Protein AF-A0A388TD09-F1 (afdb_monomer_lite)

Radius of gyration: 22.36 Å; chains: 1; bounding box: 53×30×50 Å

Organism: Termititenax aidoneus (NCBI:txid2218524)

Foldseek 3Di:
DDPDPVVCVVVVVDDDDPVVLVVVCVVVVHDSVVVVDDPVCPVVPPPPDPPPPDDPVVVVVVVVVVVVVVVVVVVVD

Secondary structure (DSSP, 8-state):
--S-HHHHHHTTSSPPPHHHHHHHHHHHTS-GGGGG--GGGGG-TTSS----SS-HHHHHHHHHHHHHHHHHHHHT-

Structure (mmCIF, N/CA/C/O backbone):
data_AF-A0A388TD09-F1
#
_entry.id   AF-A0A388TD09-F1
#
loop_
_atom_site.group_PDB
_atom_site.id
_atom_site.type_symbol
_atom_site.label_atom_id
_atom_site.label_alt_id
_atom_site.label_comp_id
_atom_site.label_asym_id
_atom_site.label_entity_id
_atom_site.label_seq_id
_atom_site.pdbx_PDB_ins_code
_atom_site.Cartn_x
_atom_site.Cartn_y
_atom_site.Cartn_z
_atom_site.occupancy
_atom_site.B_iso_or_equiv
_atom_site.auth_seq_id
_atom_site.auth_comp_id
_atom_site.auth_asym_id
_atom_site.auth_atom_id
_atom_site.pdbx_PDB_model_num
ATOM 1 N N . MET A 1 1 ? 18.820 -14.353 -10.170 1.00 50.59 1 MET A N 1
ATOM 2 C CA . MET A 1 1 ? 17.608 -13.508 -10.252 1.00 50.59 1 MET A CA 1
ATOM 3 C C . MET A 1 1 ? 17.759 -12.624 -11.482 1.00 50.59 1 MET A C 1
ATOM 5 O O . MET A 1 1 ? 18.774 -11.950 -11.584 1.00 50.59 1 MET A O 1
ATOM 9 N N . GLY A 1 2 ? 16.875 -12.755 -12.474 1.00 51.81 2 GLY A N 1
ATOM 10 C CA . GLY A 1 2 ? 17.048 -12.139 -13.798 1.00 51.81 2 GLY A CA 1
ATOM 11 C C . GLY A 1 2 ? 16.920 -10.611 -13.794 1.00 51.81 2 GLY A C 1
ATOM 12 O O . GLY A 1 2 ? 16.252 -10.046 -12.938 1.00 51.81 2 GLY A O 1
ATOM 13 N N . LEU A 1 3 ? 17.535 -9.961 -14.786 1.00 66.06 3 LEU A N 1
ATOM 14 C CA . LEU A 1 3 ? 17.542 -8.506 -15.034 1.00 66.06 3 LEU A CA 1
ATOM 15 C C . LEU A 1 3 ? 16.182 -7.961 -15.527 1.00 66.06 3 LEU A C 1
ATOM 17 O O . LEU A 1 3 ? 16.125 -7.128 -16.431 1.00 66.06 3 LEU A O 1
ATOM 21 N N . ASN A 1 4 ? 15.064 -8.463 -15.004 1.00 86.62 4 ASN A N 1
ATOM 22 C CA . ASN A 1 4 ? 13.745 -7.971 -15.389 1.00 86.62 4 ASN A CA 1
ATOM 23 C C . ASN A 1 4 ? 13.323 -6.790 -14.499 1.00 86.62 4 ASN A C 1
ATOM 25 O O . ASN A 1 4 ? 13.827 -6.576 -13.397 1.00 86.62 4 ASN A O 1
ATOM 29 N N . TYR A 1 5 ? 12.395 -5.984 -15.010 1.00 88.56 5 TYR A N 1
ATOM 30 C CA . TYR A 1 5 ? 11.989 -4.744 -14.354 1.00 88.56 5 TYR A CA 1
ATOM 31 C C . TYR A 1 5 ? 11.384 -4.965 -12.954 1.00 88.56 5 TYR A C 1
ATOM 33 O O . TYR A 1 5 ? 11.593 -4.130 -12.080 1.00 88.56 5 TYR A O 1
ATOM 41 N N . ILE A 1 6 ? 10.706 -6.099 -12.719 1.00 91.38 6 ILE A N 1
ATOM 42 C CA . ILE A 1 6 ? 10.178 -6.451 -11.392 1.00 91.38 6 ILE A CA 1
ATOM 43 C C . ILE A 1 6 ? 11.297 -6.812 -10.408 1.00 91.38 6 ILE A C 1
ATOM 45 O O . ILE A 1 6 ? 11.285 -6.330 -9.282 1.00 91.38 6 ILE A O 1
ATOM 49 N N . GLY A 1 7 ? 12.330 -7.536 -10.848 1.00 92.00 7 GLY A N 1
ATOM 50 C CA . GLY A 1 7 ? 13.488 -7.859 -10.015 1.00 92.00 7 GLY A CA 1
ATOM 51 C C . GLY A 1 7 ? 14.271 -6.613 -9.598 1.00 92.00 7 GLY A C 1
ATOM 52 O O . GLY A 1 7 ? 14.751 -6.526 -8.471 1.00 92.00 7 GLY A O 1
ATOM 53 N N . GLU A 1 8 ? 14.361 -5.599 -10.461 1.00 93.31 8 GLU A N 1
ATOM 54 C CA . GLU A 1 8 ? 14.950 -4.303 -10.093 1.00 93.31 8 GLU A CA 1
ATOM 55 C C . GLU A 1 8 ? 14.117 -3.562 -9.024 1.00 93.31 8 GLU A C 1
ATOM 57 O O . GLU A 1 8 ? 14.690 -2.844 -8.203 1.00 93.31 8 GLU A O 1
ATOM 62 N N . ILE A 1 9 ? 12.791 -3.754 -8.997 1.00 92.75 9 ILE A N 1
ATOM 63 C CA . ILE A 1 9 ? 11.900 -3.210 -7.956 1.00 92.75 9 ILE A CA 1
ATOM 64 C C . ILE A 1 9 ? 12.076 -3.970 -6.638 1.00 92.75 9 ILE A C 1
ATOM 66 O O . ILE A 1 9 ? 12.296 -3.350 -5.601 1.00 92.75 9 ILE A O 1
ATOM 70 N N . GLU A 1 10 ? 12.040 -5.302 -6.674 1.00 90.19 10 GLU A N 1
ATOM 71 C CA . GLU A 1 10 ? 12.175 -6.166 -5.489 1.00 90.19 10 GLU A CA 1
ATOM 72 C C . GLU A 1 10 ? 13.513 -5.964 -4.763 1.00 90.19 10 GLU A C 1
ATOM 74 O O . GLU A 1 10 ? 13.575 -6.021 -3.538 1.00 90.19 10 GLU A O 1
ATOM 79 N N . ASN A 1 11 ? 14.582 -5.670 -5.511 1.00 90.19 11 ASN A N 1
ATOM 80 C CA . ASN A 1 11 ? 15.904 -5.372 -4.955 1.00 90.19 11 ASN A CA 1
ATOM 81 C C . ASN A 1 11 ? 16.101 -3.888 -4.584 1.00 90.19 11 ASN A C 1
ATOM 83 O O . ASN A 1 11 ? 17.218 -3.484 -4.262 1.00 90.19 11 ASN A O 1
ATOM 87 N N . GLY A 1 12 ? 15.060 -3.053 -4.681 1.00 88.50 12 GLY A N 1
ATOM 88 C CA . GLY A 1 12 ? 15.111 -1.633 -4.318 1.00 88.50 12 GLY A CA 1
ATOM 89 C C . GLY A 1 12 ? 15.944 -0.747 -5.253 1.00 88.50 12 GLY A C 1
ATOM 90 O O . GLY A 1 12 ? 16.229 0.400 -4.916 1.00 88.50 12 GLY A O 1
ATOM 91 N N . ARG A 1 13 ? 16.340 -1.245 -6.431 1.00 91.69 13 ARG A N 1
ATOM 92 C CA . ARG A 1 13 ? 17.128 -0.488 -7.423 1.00 91.69 13 ARG A CA 1
ATOM 93 C C . ARG A 1 13 ? 16.275 0.495 -8.213 1.00 91.69 13 ARG A C 1
ATOM 95 O O . ARG A 1 13 ? 16.775 1.516 -8.682 1.00 91.69 13 ARG A O 1
ATOM 102 N N . LYS A 1 14 ? 14.985 0.191 -8.367 1.00 93.19 14 LYS A N 1
ATOM 103 C CA . LYS A 1 14 ? 13.993 1.070 -8.988 1.00 93.19 14 LYS A CA 1
ATOM 104 C C . LYS A 1 14 ? 12.773 1.200 -8.100 1.00 93.19 14 LYS A C 1
ATOM 106 O O . LYS A 1 14 ? 12.278 0.215 -7.568 1.00 93.19 14 LYS A O 1
ATOM 111 N N . PHE A 1 15 ? 12.249 2.417 -8.013 1.00 92.94 15 PHE A N 1
ATOM 112 C CA . PHE A 1 15 ? 10.977 2.665 -7.355 1.00 92.94 15 PHE A CA 1
ATOM 113 C C . PHE A 1 15 ? 9.868 2.823 -8.410 1.00 92.94 15 PHE A C 1
ATOM 115 O O . PHE A 1 15 ? 10.022 3.632 -9.331 1.00 92.94 15 PHE A O 1
ATOM 122 N N . PRO A 1 16 ? 8.776 2.046 -8.332 1.00 93.75 16 PRO A N 1
ATOM 123 C CA . PRO A 1 16 ? 7.675 2.125 -9.286 1.00 93.75 16 PRO A CA 1
ATOM 124 C C . PRO A 1 16 ? 6.856 3.416 -9.124 1.00 93.75 16 PRO A C 1
ATOM 126 O O . PRO A 1 16 ? 6.797 4.009 -8.049 1.00 93.75 16 PRO A O 1
ATOM 129 N N . SER A 1 17 ? 6.172 3.847 -10.190 1.00 95.81 17 SER A N 1
ATOM 130 C CA . SER A 1 17 ? 5.180 4.927 -10.088 1.00 95.81 17 SER A CA 1
ATOM 131 C C . SER A 1 17 ? 3.932 4.467 -9.326 1.00 95.81 17 SER A C 1
ATOM 133 O O . SER A 1 17 ? 3.653 3.273 -9.235 1.00 95.81 17 SER A O 1
ATOM 135 N N . VAL A 1 18 ? 3.116 5.411 -8.845 1.00 95.69 18 VAL A N 1
ATOM 136 C CA . VAL A 1 18 ? 1.850 5.103 -8.145 1.00 95.69 18 VAL A CA 1
ATOM 137 C C . VAL A 1 18 ? 0.909 4.250 -9.002 1.00 95.69 18 VAL A C 1
ATOM 139 O O . VAL A 1 18 ? 0.312 3.298 -8.509 1.00 95.69 18 VAL A O 1
ATOM 142 N N . GLN A 1 19 ? 0.814 4.536 -10.304 1.00 97.12 19 GLN A N 1
ATOM 143 C CA . GLN A 1 19 ? -0.029 3.750 -11.214 1.00 97.12 19 GLN A CA 1
ATOM 144 C C . GLN A 1 19 ? 0.471 2.309 -11.345 1.00 97.12 19 GLN A C 1
ATOM 146 O O . GLN A 1 19 ? -0.324 1.382 -11.474 1.00 97.12 19 GLN A O 1
ATOM 151 N N . LEU A 1 20 ? 1.789 2.114 -11.330 1.00 95.50 20 LEU A N 1
ATOM 152 C CA . LEU A 1 20 ? 2.388 0.790 -11.396 1.00 95.50 20 LEU A CA 1
ATOM 153 C C . LEU A 1 20 ? 2.229 0.032 -10.073 1.00 95.50 20 LEU A C 1
ATOM 155 O O . LEU A 1 20 ? 1.924 -1.154 -10.106 1.00 95.50 20 LEU A O 1
ATOM 159 N N . ILE A 1 21 ? 2.360 0.713 -8.931 1.00 96.44 21 ILE A N 1
ATOM 160 C CA . ILE A 1 21 ? 2.063 0.153 -7.604 1.00 96.44 21 ILE A CA 1
ATOM 161 C C . ILE A 1 21 ? 0.630 -0.389 -7.570 1.00 96.44 21 ILE A C 1
ATOM 163 O O . ILE A 1 21 ? 0.425 -1.527 -7.156 1.00 96.44 21 ILE A O 1
ATOM 167 N N . GLN A 1 22 ? -0.344 0.385 -8.064 1.00 97.44 22 GLN A N 1
ATOM 168 C CA . GLN A 1 22 ? -1.737 -0.060 -8.140 1.00 97.44 22 GLN A CA 1
ATOM 169 C C . GLN A 1 22 ? -1.881 -1.312 -9.012 1.00 97.44 22 GLN A C 1
ATOM 171 O O . GLN A 1 22 ? -2.447 -2.299 -8.563 1.00 97.44 22 GLN A O 1
ATOM 176 N N . LYS A 1 23 ? -1.290 -1.320 -10.214 1.00 97.31 23 LYS A N 1
ATOM 17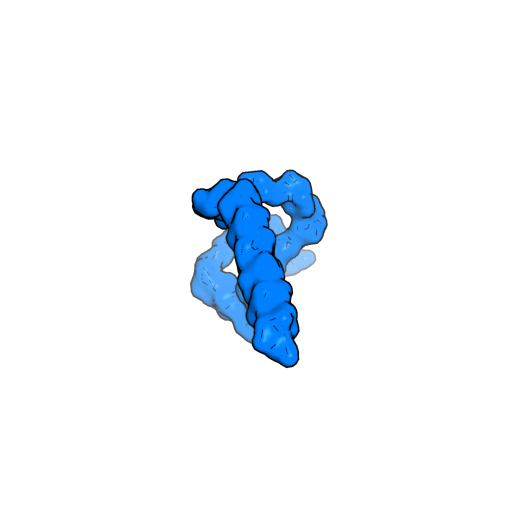7 C CA . LYS A 1 23 ? -1.333 -2.491 -11.107 1.00 97.31 23 LYS A CA 1
ATOM 178 C C . LYS A 1 23 ? -0.729 -3.744 -10.473 1.00 97.31 23 LYS A C 1
ATOM 180 O O . LYS A 1 23 ? -1.270 -4.831 -10.647 1.00 97.31 23 LYS A O 1
ATOM 185 N N . ILE A 1 24 ? 0.391 -3.604 -9.764 1.00 95.88 24 ILE A N 1
ATOM 186 C CA . ILE A 1 24 ? 1.028 -4.719 -9.050 1.00 95.88 24 ILE A CA 1
ATOM 187 C C . ILE A 1 24 ? 0.078 -5.247 -7.968 1.00 95.88 24 ILE A C 1
ATOM 189 O O . ILE A 1 24 ? -0.151 -6.451 -7.894 1.00 95.88 24 ILE A O 1
ATOM 193 N N . ALA A 1 25 ? -0.511 -4.353 -7.173 1.00 96.81 25 ALA A N 1
ATOM 194 C CA . ALA A 1 25 ? -1.463 -4.703 -6.125 1.00 96.81 25 ALA A CA 1
ATOM 195 C C . ALA A 1 25 ? -2.719 -5.406 -6.677 1.00 96.81 25 ALA A C 1
ATOM 197 O O . ALA A 1 25 ? -3.144 -6.414 -6.115 1.00 96.81 25 ALA A O 1
ATOM 198 N N . ASP A 1 26 ? -3.253 -4.932 -7.808 1.00 98.00 26 ASP A N 1
ATOM 199 C CA . ASP A 1 26 ? -4.424 -5.509 -8.480 1.00 98.00 26 ASP A CA 1
ATOM 200 C C . ASP A 1 26 ? -4.157 -6.948 -8.944 1.00 98.00 26 ASP A C 1
ATOM 202 O O . ASP A 1 26 ? -4.968 -7.842 -8.702 1.00 98.00 26 ASP A O 1
ATOM 206 N N . VAL A 1 27 ? -3.000 -7.190 -9.573 1.00 97.31 27 VAL A N 1
ATOM 207 C CA . VAL A 1 27 ? -2.592 -8.532 -10.028 1.00 97.31 27 VAL A CA 1
ATOM 208 C C . VAL A 1 27 ? -2.395 -9.479 -8.847 1.00 97.31 27 VAL A C 1
ATOM 210 O O . VAL A 1 27 ? -2.777 -10.644 -8.920 1.00 97.31 27 VAL A O 1
ATOM 213 N N . LEU A 1 28 ? -1.821 -8.978 -7.754 1.00 96.00 28 LEU A N 1
ATOM 214 C CA . LEU A 1 28 ? -1.613 -9.744 -6.526 1.00 96.00 28 LEU A CA 1
ATOM 215 C C . LEU A 1 28 ? -2.882 -9.880 -5.671 1.00 96.00 28 LEU A C 1
ATOM 217 O O . LEU A 1 28 ? -2.858 -10.609 -4.684 1.00 96.00 28 LEU A O 1
ATOM 221 N N . GLN A 1 29 ? -3.974 -9.199 -6.035 1.00 97.81 29 GLN A N 1
ATOM 222 C CA . GLN A 1 29 ? -5.235 -9.162 -5.289 1.00 97.81 29 GLN A CA 1
ATOM 223 C C . GLN A 1 29 ? -5.062 -8.743 -3.818 1.00 97.81 29 GLN A C 1
ATOM 225 O O . GLN A 1 29 ? -5.736 -9.254 -2.922 1.00 97.81 29 GLN A O 1
ATOM 230 N N . VAL A 1 30 ? -4.166 -7.787 -3.561 1.00 96.25 30 VAL A N 1
ATOM 231 C CA . VAL A 1 30 ? -3.927 -7.226 -2.225 1.00 96.25 30 VAL A CA 1
ATOM 232 C C . VAL A 1 30 ? -4.142 -5.715 -2.215 1.00 96.25 30 VAL A C 1
ATOM 234 O O . VAL A 1 30 ? -3.928 -5.050 -3.227 1.00 96.25 30 VAL A O 1
ATOM 237 N N . PRO A 1 31 ? -4.509 -5.117 -1.071 1.00 94.88 31 PRO A N 1
ATOM 238 C CA . PRO A 1 31 ? -4.479 -3.670 -0.929 1.00 94.88 31 PRO A CA 1
ATOM 239 C C . PRO A 1 31 ? -3.064 -3.097 -1.171 1.00 94.88 31 PRO A C 1
ATOM 241 O O . PRO A 1 31 ? -2.106 -3.599 -0.578 1.00 94.88 31 PRO A O 1
ATOM 244 N N . PRO A 1 32 ? -2.903 -2.000 -1.944 1.00 93.81 32 PRO A N 1
ATOM 245 C CA . PRO A 1 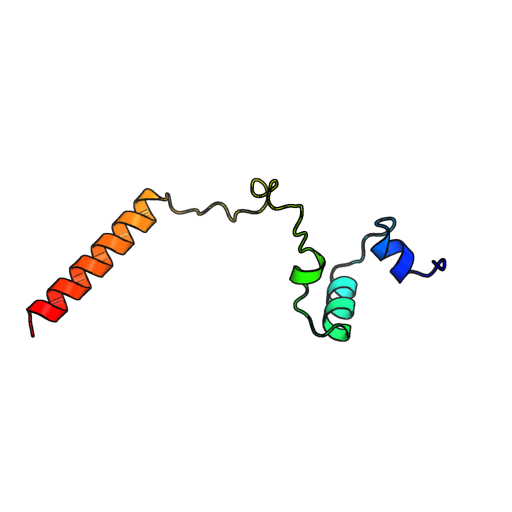32 ? -1.589 -1.439 -2.283 1.00 93.81 32 PRO A CA 1
ATOM 246 C C . PRO A 1 32 ? -0.700 -1.091 -1.084 1.00 93.81 32 PRO A C 1
ATOM 248 O O . PRO A 1 32 ? 0.522 -1.151 -1.178 1.00 93.81 32 PRO A O 1
ATOM 251 N N . HIS A 1 33 ? -1.296 -0.744 0.061 1.00 91.12 33 HIS A N 1
ATOM 252 C CA . HIS A 1 33 ? -0.549 -0.408 1.274 1.00 91.12 33 HIS A CA 1
ATOM 253 C C . HIS A 1 33 ? 0.233 -1.599 1.852 1.00 91.12 33 HIS A C 1
ATOM 255 O O . HIS A 1 33 ? 1.225 -1.383 2.546 1.00 91.12 33 HIS A O 1
ATOM 261 N N . LEU A 1 34 ? -0.168 -2.842 1.554 1.00 91.94 34 LEU A N 1
ATOM 262 C CA . LEU A 1 34 ? 0.550 -4.035 2.010 1.00 91.94 34 LEU A CA 1
ATOM 263 C C . LEU A 1 34 ? 1.906 -4.208 1.315 1.00 91.94 34 LEU A C 1
ATOM 265 O O . LEU A 1 34 ? 2.799 -4.809 1.899 1.00 91.94 34 LEU A O 1
ATOM 269 N N . LEU A 1 35 ? 2.108 -3.613 0.133 1.00 91.75 35 LEU A N 1
ATOM 270 C CA . LEU A 1 35 ? 3.409 -3.613 -0.555 1.00 91.75 35 LEU A CA 1
ATOM 271 C C . LEU A 1 35 ? 4.485 -2.807 0.193 1.00 91.75 35 LEU A C 1
ATOM 273 O O . LEU A 1 35 ? 5.668 -2.918 -0.113 1.00 91.75 35 LEU A O 1
ATOM 277 N N . PHE A 1 36 ? 4.076 -2.001 1.174 1.00 87.62 36 PHE A N 1
ATOM 278 C CA . PHE A 1 36 ? 4.953 -1.188 2.017 1.00 87.62 36 PHE A CA 1
ATOM 279 C C . PHE A 1 36 ? 4.970 -1.673 3.472 1.00 87.62 36 PHE A C 1
ATOM 281 O O . PHE A 1 36 ? 5.511 -0.989 4.343 1.00 87.62 36 PHE A O 1
ATOM 288 N N . TRP A 1 37 ? 4.346 -2.820 3.755 1.00 79.38 37 TRP A N 1
ATOM 289 C CA . TRP A 1 37 ? 4.302 -3.376 5.097 1.00 79.38 37 TRP A CA 1
ATOM 290 C C . TRP A 1 37 ? 5.612 -4.089 5.414 1.00 79.38 37 TRP A C 1
ATOM 292 O O . TRP A 1 37 ? 5.910 -5.148 4.871 1.00 79.38 37 TRP A O 1
ATOM 302 N N . ASP A 1 38 ? 6.385 -3.509 6.322 1.00 73.94 38 ASP 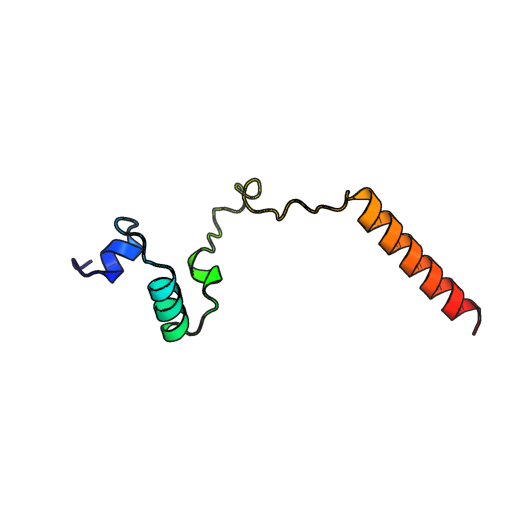A N 1
ATOM 303 C CA . ASP A 1 38 ? 7.607 -4.114 6.828 1.00 73.94 38 ASP A CA 1
ATOM 304 C C . ASP A 1 38 ? 7.432 -4.468 8.315 1.00 73.94 38 ASP A C 1
ATOM 306 O O . ASP A 1 38 ? 7.368 -3.596 9.188 1.00 73.94 38 ASP A O 1
ATOM 310 N N . GLU A 1 39 ? 7.351 -5.772 8.602 1.00 61.53 39 GLU A N 1
ATOM 311 C CA . GLU A 1 39 ? 7.255 -6.329 9.960 1.00 61.53 39 GLU A CA 1
ATOM 312 C C . GLU A 1 39 ? 8.457 -5.947 10.844 1.00 61.53 39 GLU A C 1
ATOM 314 O O . GLU A 1 39 ? 8.319 -5.862 12.070 1.00 61.53 39 GLU A O 1
ATOM 319 N N . GLN A 1 40 ? 9.621 -5.670 10.245 1.00 57.09 40 GLN A N 1
ATOM 320 C CA . GLN A 1 40 ? 10.845 -5.263 10.942 1.00 57.09 40 GLN A CA 1
ATOM 321 C C . GLN A 1 40 ? 10.859 -3.753 11.250 1.00 57.09 40 GLN A C 1
ATOM 323 O O . GLN A 1 40 ? 11.588 -3.296 12.132 1.00 57.09 40 GLN A O 1
ATOM 328 N N . ASN A 1 41 ? 9.965 -2.972 10.633 1.00 53.47 41 ASN A N 1
ATOM 329 C CA . ASN A 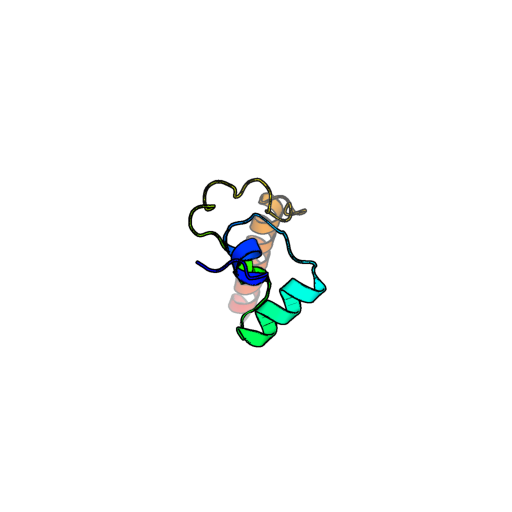1 41 ? 9.804 -1.531 10.849 1.00 53.47 41 ASN A CA 1
ATOM 330 C C . ASN A 1 41 ? 8.871 -1.173 12.026 1.00 53.47 41 ASN A C 1
ATOM 332 O O . ASN A 1 41 ? 8.401 -0.037 12.146 1.00 53.47 41 ASN A O 1
ATOM 336 N N . LYS A 1 42 ? 8.644 -2.094 12.975 1.00 53.16 42 LYS A N 1
ATOM 337 C CA . LYS A 1 42 ? 7.915 -1.803 14.231 1.00 53.16 42 LYS A CA 1
ATOM 338 C C . LYS A 1 42 ? 8.557 -0.677 15.056 1.00 53.16 42 LYS A C 1
ATOM 340 O O . LYS A 1 42 ? 7.850 -0.043 15.843 1.00 53.16 42 LYS A O 1
ATOM 345 N N . HIS A 1 43 ? 9.849 -0.397 14.855 1.00 48.78 43 HIS A N 1
ATOM 346 C CA . HIS A 1 43 ? 10.599 0.648 15.561 1.00 48.78 43 HIS A CA 1
ATOM 347 C C . HIS A 1 43 ? 10.588 2.033 14.883 1.00 48.78 43 HIS A C 1
ATOM 349 O O . HIS A 1 43 ? 10.830 3.023 15.567 1.00 48.78 43 HIS A O 1
ATOM 355 N N . ASN A 1 44 ? 10.184 2.156 13.611 1.00 49.31 44 ASN A N 1
ATOM 356 C CA . ASN A 1 44 ? 10.058 3.449 12.912 1.00 49.31 44 ASN A CA 1
ATOM 357 C C . ASN A 1 44 ? 8.617 4.000 12.911 1.00 49.31 44 ASN A C 1
ATOM 359 O O . ASN A 1 44 ? 8.203 4.747 12.022 1.00 49.31 44 ASN A O 1
ATOM 363 N N . LYS A 1 45 ? 7.843 3.703 13.964 1.00 49.38 45 LYS A N 1
ATOM 364 C CA . LYS A 1 45 ? 6.495 4.261 14.215 1.00 49.38 45 LYS A CA 1
ATOM 365 C C . LYS A 1 45 ? 6.471 5.779 14.466 1.00 49.38 45 LYS A C 1
ATOM 367 O O . LYS A 1 45 ? 5.422 6.325 14.805 1.00 49.38 45 LYS A O 1
ATOM 372 N N . THR A 1 46 ? 7.596 6.476 14.349 1.00 50.47 46 THR A N 1
ATOM 373 C CA . THR A 1 46 ? 7.704 7.928 14.550 1.00 50.47 46 THR A CA 1
ATOM 374 C C . THR A 1 46 ? 7.337 8.741 13.311 1.00 50.47 46 THR A C 1
ATOM 376 O O . THR A 1 46 ? 6.958 9.897 13.467 1.00 50.47 46 THR A O 1
ATOM 379 N N . ARG A 1 47 ? 7.402 8.177 12.093 1.00 53.62 47 ARG A N 1
ATOM 380 C CA . ARG A 1 47 ? 7.201 8.959 10.852 1.00 53.62 47 ARG A CA 1
ATOM 381 C C . ARG A 1 47 ? 5.813 8.846 10.212 1.00 53.62 47 ARG A C 1
ATOM 383 O O . ARG A 1 47 ? 5.466 9.712 9.421 1.00 53.62 47 ARG A O 1
ATOM 390 N N . LEU A 1 48 ? 5.018 7.833 10.567 1.00 54.59 48 LEU A N 1
ATOM 391 C CA . LEU A 1 48 ? 3.721 7.549 9.927 1.00 54.59 48 LEU A CA 1
ATOM 392 C C . LEU A 1 48 ? 2.532 7.512 10.892 1.00 54.59 48 LEU A C 1
ATOM 394 O O . LEU A 1 48 ? 1.485 6.972 10.548 1.00 54.59 48 LEU A O 1
ATOM 398 N N . ARG A 1 49 ? 2.634 8.090 12.096 1.00 50.00 49 ARG A N 1
ATOM 399 C CA . ARG A 1 49 ? 1.389 8.419 12.802 1.00 50.00 49 ARG A CA 1
ATOM 400 C C . ARG A 1 49 ? 0.745 9.558 12.012 1.00 50.00 49 ARG A C 1
ATOM 402 O O . ARG A 1 49 ? 1.394 10.601 11.895 1.00 50.00 49 ARG A O 1
ATOM 409 N N . PRO A 1 50 ? -0.509 9.441 11.530 1.00 52.03 50 PRO A N 1
ATOM 410 C CA . PRO A 1 50 ? -1.328 10.635 11.417 1.00 52.03 50 PRO A CA 1
ATOM 411 C C . PRO A 1 50 ? -1.210 11.277 12.790 1.00 52.03 50 PRO A C 1
ATOM 413 O O . PRO A 1 50 ? -1.544 10.636 13.792 1.00 52.03 50 PRO A O 1
ATOM 416 N N . ARG A 1 51 ? -0.591 12.457 12.876 1.00 54.47 51 ARG A N 1
ATOM 417 C CA . ARG A 1 51 ? -0.521 13.173 14.143 1.00 54.47 51 ARG A CA 1
ATOM 418 C C . ARG A 1 51 ? -1.967 13.284 14.582 1.00 54.47 51 ARG A C 1
ATOM 420 O O . ARG A 1 51 ? -2.748 13.929 13.891 1.00 54.47 51 ARG A O 1
ATOM 427 N N . SER A 1 52 ? -2.358 12.555 15.628 1.00 58.50 52 SER A N 1
ATOM 428 C CA . SER A 1 52 ? -3.730 12.645 16.091 1.00 58.50 52 SER A CA 1
ATOM 429 C C . SER A 1 52 ? -3.916 14.095 16.494 1.00 58.50 52 SER A C 1
ATOM 431 O O . SER A 1 52 ? -3.265 14.561 17.425 1.00 58.50 52 SER A O 1
ATOM 433 N N . ILE A 1 53 ? -4.715 14.819 15.711 1.00 62.78 53 ILE A N 1
ATOM 434 C CA . ILE A 1 53 ? -4.926 16.260 15.873 1.00 62.78 53 ILE A CA 1
ATOM 435 C C . ILE A 1 53 ? -5.543 16.513 17.254 1.00 62.78 53 ILE A C 1
ATOM 437 O O . ILE A 1 53 ? -5.262 17.519 17.893 1.00 62.78 53 ILE A O 1
ATOM 441 N N . ALA A 1 54 ? -6.323 15.545 17.742 1.00 64.62 54 ALA A N 1
ATOM 442 C CA . ALA A 1 54 ? -6.834 15.516 19.097 1.00 64.62 54 ALA A CA 1
ATOM 443 C C . ALA A 1 54 ? -5.761 15.029 20.099 1.00 64.62 54 ALA A C 1
ATOM 445 O O . ALA A 1 54 ? -5.274 13.897 19.957 1.00 64.62 54 ALA A O 1
ATOM 446 N N . PRO A 1 55 ? -5.443 15.834 21.134 1.00 80.31 55 PRO A N 1
ATOM 447 C CA . PRO A 1 55 ? -4.744 15.385 22.332 1.00 80.31 55 PRO A CA 1
ATOM 448 C C . PRO A 1 55 ? -5.338 14.091 22.899 1.00 80.31 55 PRO A C 1
ATOM 450 O O . PRO A 1 55 ? -6.556 13.902 22.895 1.00 80.31 55 PRO A O 1
ATOM 453 N N . ASP A 1 56 ? -4.495 13.216 23.447 1.00 76.75 56 ASP A N 1
ATOM 454 C CA . ASP A 1 56 ? -4.954 11.953 24.045 1.00 76.75 56 ASP A CA 1
ATOM 455 C C . ASP A 1 56 ? -5.903 12.171 25.235 1.00 76.75 56 ASP A C 1
ATOM 457 O O . ASP A 1 56 ? -6.791 11.356 25.484 1.00 76.75 56 ASP A O 1
ATOM 461 N N . THR A 1 57 ? -5.792 13.323 25.903 1.00 78.50 57 THR A N 1
ATOM 462 C CA . THR A 1 57 ? -6.734 13.776 26.933 1.00 78.50 57 THR A CA 1
ATOM 463 C C . THR A 1 57 ? -8.151 13.950 26.390 1.00 78.50 57 THR A C 1
ATOM 465 O O . THR A 1 57 ? -9.102 13.550 27.053 1.00 78.50 57 THR A O 1
ATOM 468 N N . LEU A 1 58 ? -8.315 14.470 25.167 1.00 83.56 58 LEU A N 1
ATOM 469 C CA . LEU A 1 58 ? -9.637 14.636 24.556 1.00 83.56 58 LEU A CA 1
ATOM 470 C C . LEU A 1 58 ? -10.288 13.284 24.273 1.00 83.56 58 LEU A C 1
ATOM 472 O O . LEU A 1 58 ? -11.448 13.086 24.622 1.00 83.56 58 LEU A O 1
ATOM 476 N N . LYS A 1 59 ? -9.539 12.337 23.693 1.00 82.88 59 LYS A N 1
ATOM 477 C CA . LYS A 1 59 ? -10.059 10.990 23.395 1.00 82.88 59 LYS A CA 1
ATOM 478 C C . LYS A 1 59 ? -10.551 10.298 24.665 1.00 82.88 59 LYS A C 1
ATOM 480 O O . LYS A 1 59 ? -11.631 9.715 24.664 1.00 82.88 59 LYS A O 1
ATOM 485 N N . LYS A 1 60 ? -9.769 10.397 25.745 1.00 85.81 60 LYS A N 1
ATOM 486 C CA . LYS A 1 60 ? -10.112 9.821 27.046 1.00 85.81 60 LYS A CA 1
ATOM 487 C C . LYS A 1 60 ? 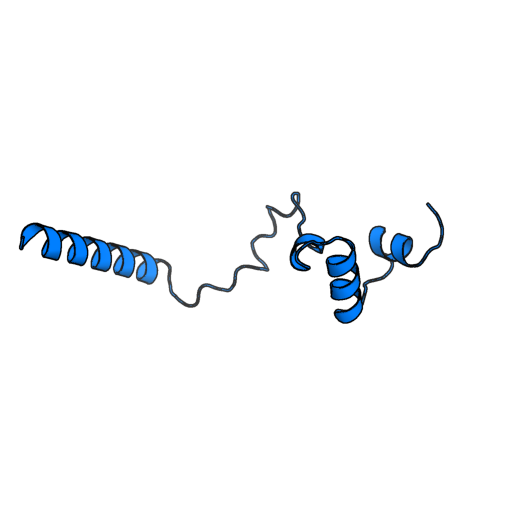-11.374 10.462 27.630 1.00 85.81 60 LYS A C 1
ATOM 489 O O . LYS A 1 60 ? -12.312 9.744 27.956 1.00 85.81 60 LYS A O 1
ATOM 494 N N . ASN A 1 61 ? -11.437 11.794 27.654 1.00 88.62 61 ASN A N 1
ATOM 495 C CA . ASN A 1 61 ? -12.599 12.521 28.168 1.00 88.62 61 ASN A CA 1
ATOM 496 C C . ASN A 1 61 ? -13.878 12.192 27.380 1.00 88.62 61 ASN A C 1
ATOM 498 O O . ASN A 1 61 ? -14.935 12.007 27.973 1.00 88.62 61 ASN A O 1
ATOM 502 N N . MET A 1 62 ? -13.795 12.085 26.049 1.00 89.62 62 MET A N 1
ATOM 503 C CA . MET A 1 62 ? -14.945 11.721 25.215 1.00 89.62 62 MET A CA 1
ATOM 504 C C . MET A 1 62 ? -15.420 10.289 25.474 1.00 89.62 62 MET A C 1
ATOM 506 O O . MET A 1 62 ? -16.623 10.054 25.559 1.00 89.62 62 MET A O 1
ATOM 510 N N . ALA A 1 63 ? -14.494 9.337 25.630 1.00 90.38 63 ALA A N 1
ATOM 511 C CA . ALA A 1 63 ? -14.839 7.957 25.961 1.00 90.38 63 ALA A CA 1
ATOM 512 C C . ALA A 1 63 ? -15.524 7.860 27.335 1.00 90.38 63 ALA A C 1
ATOM 514 O O . ALA A 1 63 ? -16.536 7.172 27.478 1.00 90.38 63 ALA A O 1
ATOM 515 N N . GLU A 1 64 ? -15.018 8.594 28.329 1.00 92.38 64 GLU A N 1
ATOM 516 C CA . GLU A 1 64 ? -15.616 8.679 29.665 1.00 92.38 64 GLU A CA 1
ATOM 517 C C . GLU A 1 64 ? -17.017 9.305 29.623 1.00 92.38 64 GLU A C 1
ATOM 519 O O . GLU A 1 64 ? -17.951 8.750 30.202 1.00 92.38 64 GLU A O 1
ATOM 524 N N . GLN A 1 65 ? -17.200 10.402 28.880 1.00 92.50 65 GLN A N 1
ATOM 525 C CA . GLN A 1 65 ? -18.506 11.047 28.706 1.00 92.50 65 GLN A CA 1
ATOM 526 C C . GLN A 1 65 ? -19.521 10.134 28.015 1.00 92.50 65 GLN A C 1
ATOM 528 O O . GLN A 1 65 ? -20.665 10.049 28.460 1.00 92.50 65 GLN A O 1
ATOM 533 N N . LEU A 1 66 ? -19.111 9.423 26.960 1.00 93.69 66 LEU A N 1
ATOM 534 C CA . LEU A 1 66 ? -19.983 8.485 26.257 1.00 93.69 66 LEU A CA 1
ATOM 535 C C . LEU A 1 66 ? -20.407 7.338 27.183 1.00 93.69 66 LEU A C 1
ATOM 537 O O . LEU A 1 66 ? -21.583 6.991 27.249 1.00 93.69 66 LEU A O 1
ATOM 541 N N . THR A 1 67 ? -19.459 6.800 27.951 1.00 93.38 67 THR A N 1
ATOM 542 C CA . THR A 1 67 ? -19.710 5.732 28.929 1.00 93.38 67 THR A CA 1
ATOM 543 C C . THR A 1 67 ? -20.676 6.196 30.020 1.00 93.38 67 THR A C 1
ATOM 545 O O . THR A 1 67 ? -21.618 5.485 30.367 1.00 93.38 67 THR A O 1
ATOM 548 N N . ALA A 1 68 ? -20.489 7.411 30.538 1.00 91.44 68 ALA A N 1
ATOM 549 C CA . ALA A 1 68 ? -21.388 8.002 31.523 1.00 91.44 68 ALA A CA 1
ATOM 550 C C . ALA A 1 68 ? -22.799 8.228 30.956 1.00 91.44 68 ALA A C 1
ATOM 552 O O . ALA A 1 68 ? -23.785 7.936 31.634 1.00 91.44 68 ALA A O 1
ATOM 553 N N . ALA A 1 69 ? -22.906 8.696 29.709 1.00 92.56 69 ALA A N 1
ATOM 554 C CA . ALA A 1 69 ? -24.186 8.881 29.032 1.00 92.56 69 ALA A CA 1
ATOM 555 C C . ALA A 1 69 ? -24.924 7.548 28.830 1.00 92.56 69 ALA A C 1
ATOM 557 O O . ALA A 1 69 ? -26.117 7.469 29.115 1.00 92.56 69 ALA A O 1
ATOM 558 N N . ILE A 1 70 ? -24.214 6.488 28.424 1.00 92.69 70 ILE A N 1
ATOM 559 C CA . ILE A 1 70 ? -24.778 5.137 28.293 1.00 92.69 70 ILE A CA 1
ATOM 560 C C . ILE A 1 70 ? -25.322 4.647 29.640 1.00 92.69 70 ILE A C 1
ATOM 562 O O . ILE A 1 70 ? -26.475 4.230 29.718 1.00 92.69 70 ILE A O 1
ATOM 566 N N . HIS A 1 71 ? -24.534 4.746 30.716 1.00 91.44 71 HIS A N 1
ATOM 567 C CA . HIS A 1 71 ? -24.986 4.336 32.049 1.00 91.44 71 HIS A CA 1
ATOM 568 C C . HIS A 1 71 ? -26.193 5.136 32.540 1.00 91.44 71 HIS A C 1
ATOM 570 O O . HIS A 1 71 ? -27.060 4.573 33.205 1.00 91.44 71 HIS A O 1
ATOM 576 N N . LYS A 1 72 ? -26.264 6.432 32.217 1.00 92.00 72 LYS A N 1
ATOM 577 C CA . LYS A 1 72 ? -27.414 7.266 32.567 1.00 92.00 72 LYS A CA 1
ATOM 578 C C . LYS A 1 72 ? -28.685 6.759 31.886 1.00 92.00 72 LYS A C 1
ATOM 580 O O . LYS A 1 72 ? -29.665 6.528 32.578 1.00 92.00 72 LYS A O 1
ATOM 585 N N . VAL A 1 73 ? -28.632 6.520 30.575 1.00 91.50 73 VAL A N 1
ATOM 586 C CA . VAL A 1 73 ? -29.781 6.023 29.801 1.00 91.50 73 VAL A CA 1
ATOM 587 C C . VAL A 1 73 ? -30.231 4.645 30.290 1.00 91.50 73 VAL A C 1
ATOM 589 O O . VAL A 1 73 ? -31.425 4.424 30.438 1.00 91.50 73 VAL A O 1
ATOM 592 N N . ILE A 1 74 ? -29.296 3.737 30.593 1.00 89.25 74 ILE A N 1
ATOM 593 C CA . ILE A 1 74 ? -29.622 2.394 31.105 1.00 89.25 74 ILE A CA 1
ATOM 594 C C . ILE A 1 74 ? -30.274 2.454 32.493 1.00 89.25 74 ILE A C 1
ATOM 596 O O . ILE A 1 74 ? -31.132 1.635 32.782 1.00 89.25 74 ILE A O 1
ATOM 600 N N . LYS A 1 75 ? -29.876 3.398 33.354 1.00 78.31 75 LYS A N 1
ATOM 601 C CA . LYS A 1 75 ? -30.424 3.542 34.714 1.00 78.31 75 LYS A CA 1
ATOM 602 C C . LYS A 1 75 ? -31.793 4.239 34.750 1.00 78.31 75 LYS A C 1
ATOM 604 O O . LYS A 1 75 ? -32.463 4.201 35.777 1.00 78.31 75 LYS A O 1
ATOM 609 N N . GLU A 1 76 ? -32.165 4.926 33.672 1.00 64.75 76 GLU A N 1
ATOM 610 C CA . GLU A 1 76 ? -33.456 5.611 33.507 1.00 64.75 76 GLU A CA 1
ATOM 611 C C . GLU A 1 76 ? -34.556 4.689 32.931 1.00 64.75 76 GLU A C 1
ATOM 613 O O . GLU A 1 76 ? -35.711 5.108 32.867 1.00 64.75 76 GLU A O 1
ATOM 618 N N . TYR A 1 77 ? -34.211 3.447 32.562 1.00 53.59 77 TYR A N 1
ATOM 619 C CA . TYR A 1 77 ? -35.124 2.336 32.243 1.00 53.59 77 TYR A CA 1
ATOM 620 C C . TYR A 1 77 ? -35.179 1.325 33.394 1.00 53.59 77 TYR A C 1
ATOM 622 O O . TYR A 1 77 ? -36.263 0.727 33.581 1.00 53.59 77 TYR A O 1
#

InterPro domains:
  IPR001387 Cro/C1-type, helix-turn-helix domain [PF01381] (4-34)
  IPR001387 Cro/C1-type, helix-turn-helix domain [PS50943] (4-35)
  IPR001387 Cro/C1-type, helix-turn-helix domain [cd00093] (4-35)
  IPR010982 Lambda repressor-like, DNA-binding domain superfamily [G3DSA:1.10.260.40] (1-77)
  IPR010982 Lambda repressor-like, DNA-bi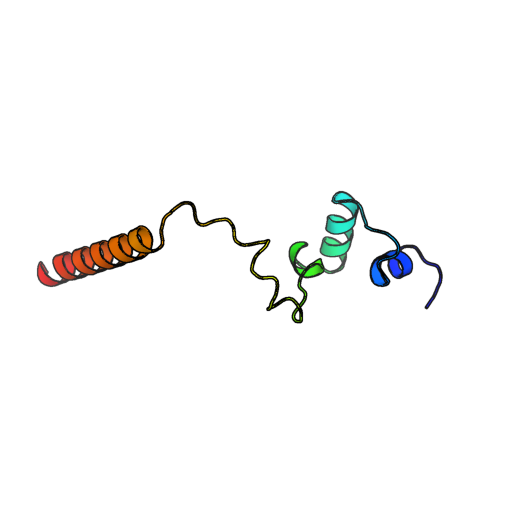nding domain superfamily [SSF47413] (3-41)

pLDDT: mean 81.18, std 16.83, range [48.78, 98.0]

Sequence (77 aa):
MGLNYIGEIENGRKFPSVQLIQKIADVLQVPPHLLFWDEQNKHNKTRLRPRSIAPDTLKKNMAEQLTAAIHKVIKEY